Protein AF-A0A6I1J9G4-F1 (afdb_monomer_lite)

Structure (mmCIF, N/CA/C/O backbone):
data_AF-A0A6I1J9G4-F1
#
_entry.id   AF-A0A6I1J9G4-F1
#
loop_
_atom_site.group_PDB
_atom_site.id
_atom_site.type_symbol
_atom_site.label_atom_id
_atom_site.label_alt_id
_atom_site.label_comp_id
_atom_site.label_asym_id
_atom_site.label_entity_id
_atom_site.label_seq_id
_atom_site.pdbx_PDB_ins_code
_atom_site.Cartn_x
_atom_site.Cartn_y
_atom_site.Cartn_z
_atom_site.occupancy
_atom_site.B_iso_or_equiv
_atom_site.auth_seq_id
_atom_site.auth_comp_id
_atom_site.auth_asym_id
_atom_site.auth_atom_id
_atom_site.pdbx_PDB_model_num
ATOM 1 N N . LEU A 1 1 ? 10.217 -16.119 -4.443 1.00 55.53 1 LEU A N 1
ATOM 2 C CA . LEU A 1 1 ? 10.236 -15.322 -3.193 1.00 55.53 1 LEU A CA 1
ATOM 3 C C . LEU A 1 1 ? 8.828 -14.931 -2.740 1.00 55.53 1 LEU A C 1
ATOM 5 O O . LEU A 1 1 ? 8.481 -15.297 -1.632 1.00 55.53 1 LEU A O 1
ATOM 9 N N . ILE A 1 2 ? 7.981 -14.330 -3.586 1.00 57.09 2 ILE A N 1
ATOM 10 C CA . ILE A 1 2 ? 6.583 -13.968 -3.235 1.00 57.09 2 ILE A CA 1
ATOM 11 C C . ILE A 1 2 ? 5.727 -15.178 -2.806 1.00 57.09 2 ILE A C 1
ATOM 13 O O . ILE A 1 2 ? 5.022 -15.134 -1.807 1.00 57.09 2 ILE A O 1
ATOM 17 N N . LEU A 1 3 ? 5.830 -16.307 -3.513 1.00 48.12 3 LEU A N 1
ATOM 18 C CA . LEU A 1 3 ? 5.140 -17.543 -3.111 1.00 48.12 3 LEU A CA 1
ATOM 19 C C . LEU A 1 3 ? 5.661 -18.108 -1.779 1.00 48.12 3 LEU A C 1
ATOM 21 O O . LEU A 1 3 ? 4.896 -18.686 -1.019 1.00 48.12 3 LEU A O 1
ATOM 25 N N . ALA A 1 4 ? 6.948 -17.912 -1.479 1.00 50.62 4 ALA A N 1
ATOM 26 C CA . ALA A 1 4 ? 7.544 -18.358 -0.224 1.00 50.62 4 ALA A CA 1
ATOM 27 C C . ALA A 1 4 ? 7.131 -17.458 0.950 1.00 50.62 4 ALA A C 1
ATOM 29 O O . ALA A 1 4 ? 6.856 -17.989 2.021 1.00 50.62 4 ALA A O 1
ATOM 30 N N . SER A 1 5 ? 7.003 -16.136 0.745 1.00 59.03 5 SER A N 1
ATOM 31 C CA . SER A 1 5 ? 6.433 -15.248 1.767 1.00 59.03 5 SER A CA 1
ATOM 32 C C . SER A 1 5 ? 4.974 -15.595 2.042 1.00 59.03 5 SER A C 1
ATOM 34 O O . SER A 1 5 ? 4.599 -15.659 3.195 1.00 59.03 5 SER A O 1
ATOM 36 N N . ARG A 1 6 ? 4.175 -15.951 1.027 1.00 60.47 6 ARG A N 1
ATOM 37 C CA . ARG A 1 6 ? 2.785 -16.413 1.215 1.00 60.47 6 ARG A CA 1
ATOM 38 C C . ARG A 1 6 ? 2.656 -17.743 1.947 1.00 60.47 6 ARG A C 1
ATOM 40 O O . ARG A 1 6 ? 1.710 -17.924 2.706 1.00 60.47 6 ARG A O 1
ATOM 47 N N . ILE A 1 7 ? 3.577 -18.674 1.711 1.00 53.31 7 ILE A N 1
ATOM 48 C CA . ILE A 1 7 ? 3.622 -19.927 2.468 1.00 53.31 7 ILE A CA 1
ATOM 49 C C . ILE A 1 7 ? 3.994 -19.627 3.919 1.00 53.31 7 ILE A C 1
ATOM 51 O O . ILE A 1 7 ? 3.308 -20.125 4.801 1.00 53.31 7 ILE A O 1
ATOM 55 N N . ALA A 1 8 ? 5.002 -18.785 4.165 1.00 59.34 8 ALA A N 1
ATOM 56 C CA . ALA A 1 8 ? 5.400 -18.380 5.513 1.00 59.34 8 ALA A CA 1
ATOM 57 C C . ALA A 1 8 ? 4.275 -17.634 6.249 1.00 59.34 8 ALA A C 1
ATOM 59 O O . ALA A 1 8 ? 3.928 -18.022 7.349 1.00 59.34 8 ALA A O 1
ATOM 60 N N . ASP A 1 9 ? 3.624 -16.676 5.598 1.00 59.59 9 ASP A N 1
ATOM 61 C CA . ASP A 1 9 ? 2.518 -15.861 6.117 1.00 59.59 9 ASP A CA 1
ATOM 62 C C . ASP A 1 9 ? 1.246 -16.704 6.374 1.00 59.59 9 ASP A C 1
ATOM 64 O O . ASP A 1 9 ? 0.590 -16.633 7.414 1.00 59.59 9 ASP A O 1
ATOM 68 N N . GLY A 1 10 ? 0.942 -17.641 5.467 1.00 57.06 10 GLY A N 1
ATOM 69 C CA . GLY A 1 10 ? -0.129 -18.623 5.654 1.00 57.06 10 GLY A CA 1
ATOM 70 C C . GLY A 1 10 ? 0.152 -19.638 6.772 1.00 57.06 10 GLY A C 1
ATOM 71 O O . GLY A 1 10 ? -0.785 -20.054 7.464 1.00 57.06 10 GLY A O 1
ATOM 72 N N . LEU A 1 11 ? 1.421 -20.023 6.958 1.00 50.03 11 LEU A N 1
ATOM 73 C CA . LEU A 1 11 ? 1.889 -20.876 8.055 1.00 50.03 11 LEU A CA 1
ATOM 74 C C . LEU A 1 11 ? 1.893 -20.128 9.387 1.00 50.03 11 LEU A C 1
ATOM 76 O O . LEU A 1 11 ? 1.376 -20.672 10.357 1.00 50.03 11 LEU A O 1
ATOM 80 N N . ASP A 1 12 ? 2.379 -18.892 9.434 1.00 55.66 12 ASP A N 1
ATOM 81 C CA . ASP A 1 12 ? 2.402 -18.053 10.632 1.00 55.66 12 ASP A CA 1
ATOM 82 C C . ASP A 1 12 ? 0.979 -17.737 11.080 1.00 55.66 12 ASP A C 1
ATOM 84 O O . ASP A 1 12 ? 0.647 -17.926 12.248 1.00 55.66 12 ASP A O 1
ATOM 88 N N . GLY A 1 13 ? 0.075 -17.436 10.145 1.00 52.88 13 GLY A N 1
ATOM 89 C CA . GLY A 1 13 ? -1.351 -17.332 10.433 1.00 52.88 13 GLY A CA 1
ATOM 90 C C . GLY A 1 13 ? -1.965 -18.643 10.947 1.00 52.88 13 GLY A C 1
ATOM 91 O O . GLY A 1 13 ? -2.859 -18.615 11.790 1.00 52.88 13 GLY A O 1
ATOM 92 N N . ALA A 1 14 ? -1.516 -19.813 10.476 1.00 54.94 14 ALA A N 1
ATOM 93 C CA . ALA A 1 14 ? -2.001 -21.112 10.961 1.00 54.94 14 ALA A CA 1
ATOM 94 C C . ALA A 1 14 ? -1.450 -21.477 12.349 1.00 54.94 14 ALA A C 1
ATOM 96 O O . ALA A 1 14 ? -2.187 -22.015 13.175 1.00 54.94 14 ALA A O 1
ATOM 97 N N . VAL A 1 15 ? -0.191 -21.139 12.624 1.00 56.53 15 VAL A N 1
ATOM 98 C CA . VAL A 1 15 ? 0.472 -21.315 13.922 1.00 56.53 15 VAL A CA 1
ATOM 99 C C . VAL A 1 15 ? -0.080 -20.324 14.951 1.00 56.53 15 VAL A C 1
ATOM 101 O O . VAL A 1 15 ? -0.325 -20.707 16.094 1.00 56.53 15 VAL A O 1
ATOM 104 N N . ALA A 1 16 ? -0.373 -19.087 14.544 1.00 50.84 16 ALA A N 1
ATOM 105 C CA . ALA A 1 16 ? -1.041 -18.081 15.363 1.00 50.84 16 ALA A CA 1
ATOM 106 C C . ALA A 1 16 ? -2.502 -18.443 15.653 1.00 50.84 16 ALA A C 1
ATOM 108 O O . ALA A 1 16 ? -2.981 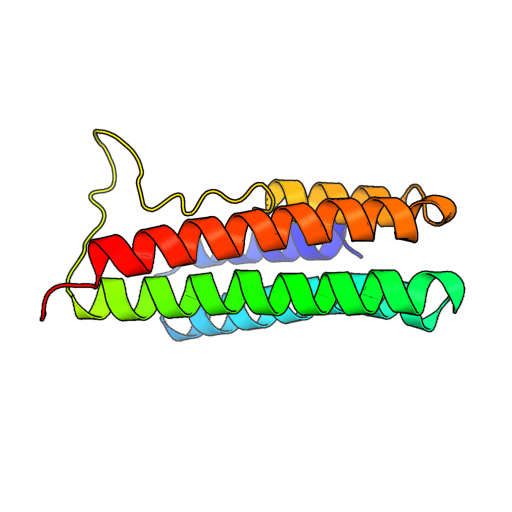-18.146 16.733 1.00 50.84 16 ALA A O 1
ATOM 109 N N . ARG A 1 17 ? -3.204 -19.148 14.752 1.00 54.25 17 ARG A N 1
ATOM 110 C CA . ARG A 1 17 ? -4.538 -19.720 15.042 1.00 54.25 17 ARG A CA 1
ATOM 111 C C . ARG A 1 17 ? -4.496 -20.890 16.030 1.00 54.25 17 ARG A C 1
ATOM 113 O O . ARG A 1 17 ? -5.519 -21.207 16.630 1.00 54.25 17 ARG A O 1
ATOM 120 N N . ALA A 1 18 ? -3.341 -21.536 16.187 1.00 57.22 18 ALA A N 1
ATOM 121 C CA . ALA A 1 18 ? -3.124 -22.611 17.154 1.00 57.22 18 ALA A CA 1
ATOM 122 C C . ALA A 1 18 ? -2.635 -22.104 18.529 1.00 57.22 18 ALA A C 1
ATOM 124 O O . ALA A 1 18 ? -2.538 -22.894 19.468 1.00 57.22 18 ALA A O 1
ATOM 125 N N . ARG A 1 19 ? -2.328 -20.807 18.663 1.00 55.41 19 ARG A N 1
ATOM 126 C CA . ARG A 1 19 ? -1.937 -20.140 19.914 1.00 55.41 19 ARG A CA 1
ATOM 127 C C . ARG A 1 19 ? -2.872 -18.962 20.196 1.00 55.41 19 ARG A C 1
ATOM 129 O O . ARG A 1 19 ? -3.636 -18.547 19.337 1.00 55.41 19 ARG A O 1
ATOM 136 N N . GLU A 1 20 ? -2.851 -18.432 21.413 1.00 64.62 20 GLU A N 1
ATOM 137 C CA . GLU A 1 20 ? -3.565 -17.184 21.698 1.00 64.62 20 GLU A CA 1
ATOM 138 C C . GLU A 1 20 ? -2.884 -16.031 20.933 1.00 64.62 20 GLU A C 1
ATOM 140 O O . GLU A 1 20 ? -1.656 -15.900 21.020 1.00 64.62 20 GLU A O 1
ATOM 145 N N . PRO A 1 21 ? -3.627 -15.214 20.161 1.00 69.88 21 PRO A N 1
ATOM 146 C CA . PRO A 1 21 ? -3.064 -14.038 19.509 1.00 69.88 21 PRO A CA 1
ATOM 147 C C . PRO A 1 21 ? -2.461 -13.100 20.558 1.00 69.88 21 PRO A C 1
ATOM 149 O O . PRO A 1 21 ? -3.064 -12.863 21.602 1.00 69.88 21 PRO A O 1
ATOM 152 N N . THR A 1 22 ? -1.276 -12.555 20.284 1.00 80.19 22 THR A N 1
ATOM 153 C CA . THR A 1 22 ? -0.608 -11.594 21.177 1.00 80.19 22 THR A CA 1
ATOM 154 C C . THR A 1 22 ? -0.480 -10.239 20.495 1.00 80.19 22 THR A C 1
ATOM 156 O O . THR A 1 22 ? -0.293 -10.178 19.278 1.00 80.19 22 THR A O 1
ATOM 159 N N . ASP A 1 23 ? -0.506 -9.159 21.278 1.00 80.12 23 ASP A N 1
ATOM 160 C CA . ASP A 1 23 ? -0.332 -7.793 20.762 1.00 80.12 23 ASP A CA 1
ATOM 161 C C . ASP A 1 23 ? 1.008 -7.621 20.029 1.00 80.12 23 ASP A C 1
ATOM 163 O O . ASP A 1 23 ? 1.080 -6.966 18.990 1.00 80.12 23 ASP A O 1
ATOM 167 N N . LEU A 1 24 ? 2.072 -8.267 20.527 1.00 81.75 24 LEU A N 1
ATOM 168 C CA . LEU A 1 24 ? 3.379 -8.280 19.866 1.00 81.75 24 LEU A CA 1
ATOM 169 C C . LEU A 1 24 ? 3.319 -8.976 18.499 1.00 81.75 24 LEU A C 1
ATOM 171 O O . LEU A 1 24 ? 3.930 -8.494 17.549 1.00 81.75 24 LEU A O 1
ATOM 175 N N . GLY A 1 25 ? 2.584 -10.087 18.395 1.00 78.56 25 GLY A N 1
ATOM 176 C CA . GLY A 1 25 ? 2.386 -10.792 17.130 1.00 78.56 25 GLY A CA 1
ATOM 177 C C . GLY A 1 25 ? 1.705 -9.903 16.091 1.00 78.56 25 GLY A C 1
ATOM 178 O O . GLY A 1 25 ? 2.223 -9.762 14.990 1.00 78.56 25 GLY A O 1
ATOM 179 N N . GLY A 1 26 ? 0.614 -9.228 16.469 1.00 78.06 26 GLY A N 1
ATOM 180 C CA . GLY A 1 26 ? -0.078 -8.288 15.580 1.00 78.06 26 GLY A CA 1
ATOM 181 C C . GLY A 1 26 ? 0.774 -7.075 15.188 1.00 78.06 26 GLY A C 1
ATOM 182 O O . GLY A 1 26 ? 0.720 -6.620 14.049 1.00 78.06 26 GLY A O 1
ATOM 183 N N . TYR A 1 27 ? 1.607 -6.564 16.100 1.00 80.75 27 TYR A N 1
ATOM 184 C CA . TYR A 1 27 ? 2.563 -5.501 15.778 1.00 80.75 27 TYR A CA 1
ATOM 185 C C . TYR A 1 27 ? 3.592 -5.947 14.729 1.00 80.75 27 TYR A C 1
ATOM 187 O O . TYR A 1 27 ? 3.826 -5.232 13.754 1.00 80.75 27 TYR A O 1
ATOM 195 N N . LEU A 1 28 ? 4.211 -7.116 14.925 1.00 80.75 28 LEU A N 1
ATOM 196 C CA . LEU A 1 28 ? 5.234 -7.634 14.013 1.00 80.75 28 LEU A CA 1
ATOM 197 C C . LEU A 1 28 ? 4.661 -7.985 12.637 1.00 80.75 28 LEU A C 1
ATOM 199 O O . LEU A 1 28 ? 5.335 -7.733 11.643 1.00 80.75 28 LEU A O 1
ATOM 203 N N . ASP A 1 29 ? 3.430 -8.493 12.587 1.00 77.31 29 ASP A N 1
ATOM 204 C CA . ASP A 1 29 ? 2.684 -8.771 11.355 1.00 77.31 29 ASP A CA 1
ATOM 205 C C . ASP A 1 29 ? 2.544 -7.506 10.494 1.00 77.31 29 ASP A C 1
ATOM 207 O O . ASP A 1 29 ? 3.008 -7.454 9.356 1.00 77.31 29 ASP A O 1
ATOM 211 N N . ILE A 1 30 ? 2.061 -6.412 11.095 1.00 80.19 30 ILE A N 1
ATOM 212 C CA . ILE A 1 30 ? 1.947 -5.115 10.416 1.00 80.19 30 ILE A C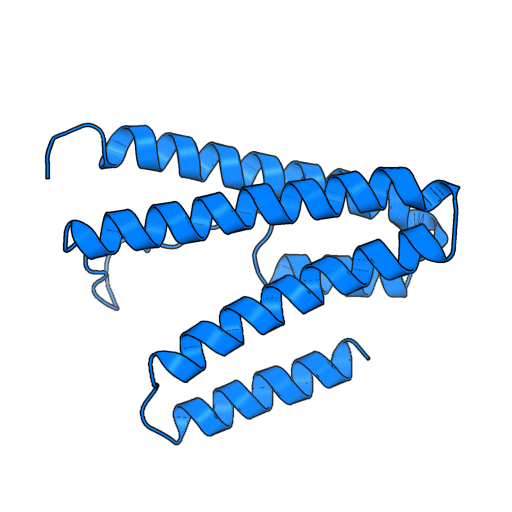A 1
ATOM 213 C C . ILE A 1 30 ? 3.319 -4.624 9.927 1.00 80.19 30 ILE A C 1
ATOM 215 O O . ILE A 1 30 ? 3.445 -4.162 8.794 1.00 80.19 30 ILE A O 1
ATOM 219 N N . VAL A 1 31 ? 4.368 -4.702 10.754 1.00 84.81 31 VAL A N 1
ATOM 220 C CA . VAL A 1 31 ? 5.713 -4.262 10.338 1.00 84.81 31 VAL A CA 1
ATOM 221 C C . VAL A 1 31 ? 6.230 -5.093 9.160 1.00 84.81 31 VAL A C 1
ATOM 223 O O . VAL A 1 31 ? 6.774 -4.525 8.208 1.00 84.81 31 VAL A O 1
ATOM 226 N N . ALA A 1 32 ? 6.056 -6.415 9.206 1.00 83.19 32 ALA A N 1
ATOM 227 C CA . ALA A 1 32 ? 6.489 -7.325 8.153 1.00 83.19 32 ALA A CA 1
ATOM 228 C C . ALA A 1 32 ? 5.739 -7.072 6.836 1.00 83.19 32 ALA A C 1
ATOM 230 O O . ALA A 1 32 ? 6.376 -6.989 5.783 1.00 83.19 32 ALA A O 1
ATOM 231 N N . ASP A 1 33 ? 4.426 -6.848 6.900 1.00 82.44 33 ASP A N 1
ATOM 232 C CA . ASP A 1 33 ? 3.590 -6.520 5.745 1.00 82.44 33 ASP A CA 1
ATOM 233 C C . ASP A 1 33 ? 4.060 -5.248 5.038 1.00 82.44 33 ASP A C 1
ATOM 235 O O . ASP A 1 33 ? 4.311 -5.250 3.830 1.00 82.44 33 ASP A O 1
ATOM 239 N N . PHE A 1 34 ? 4.254 -4.153 5.781 1.00 86.56 34 PHE A N 1
ATOM 240 C CA . PHE A 1 34 ? 4.707 -2.893 5.184 1.00 86.56 34 PHE A CA 1
ATOM 241 C C . PHE A 1 34 ? 6.134 -2.981 4.639 1.00 86.56 34 PHE A C 1
ATOM 243 O O . PHE A 1 34 ? 6.428 -2.387 3.597 1.00 86.56 34 PHE A O 1
ATOM 250 N N . ALA A 1 35 ? 7.013 -3.743 5.296 1.00 87.75 35 ALA A N 1
ATOM 251 C CA . ALA A 1 35 ? 8.349 -4.010 4.777 1.00 87.75 35 ALA A CA 1
ATOM 252 C C . ALA A 1 35 ? 8.285 -4.778 3.446 1.00 87.75 35 ALA A C 1
ATOM 254 O O . ALA A 1 35 ? 8.969 -4.409 2.489 1.00 87.75 35 ALA A O 1
ATOM 255 N N . PHE A 1 36 ? 7.426 -5.796 3.349 1.00 86.12 36 PHE A N 1
ATOM 256 C CA . PHE A 1 36 ? 7.216 -6.561 2.122 1.00 86.12 36 PHE A CA 1
ATOM 257 C C . PHE A 1 36 ? 6.608 -5.703 1.001 1.00 86.12 36 PHE A C 1
ATOM 259 O O . PHE A 1 36 ? 7.103 -5.728 -0.129 1.00 86.12 36 PHE A O 1
ATOM 266 N N . TYR A 1 37 ? 5.593 -4.890 1.310 1.00 87.88 37 TYR A N 1
ATOM 267 C CA . TYR A 1 37 ? 4.952 -3.996 0.340 1.00 87.88 37 TYR A CA 1
ATOM 268 C C . TYR A 1 37 ? 5.906 -2.940 -0.218 1.00 87.88 37 TYR A C 1
ATOM 270 O O . TYR A 1 37 ? 5.809 -2.596 -1.395 1.00 87.88 37 TYR A O 1
ATOM 278 N N . ALA A 1 38 ? 6.856 -2.459 0.585 1.00 91.19 38 ALA A N 1
ATOM 279 C CA . ALA A 1 38 ? 7.894 -1.547 0.118 1.00 91.19 38 ALA A CA 1
ATOM 280 C C . ALA A 1 38 ? 8.999 -2.264 -0.678 1.00 91.19 38 ALA A C 1
ATOM 282 O O . ALA A 1 38 ? 9.494 -1.719 -1.665 1.00 91.19 38 ALA A O 1
ATOM 283 N N . ALA A 1 39 ? 9.383 -3.481 -0.284 1.00 92.75 39 ALA A N 1
ATOM 284 C CA . ALA A 1 39 ? 10.506 -4.195 -0.889 1.00 92.75 39 ALA A CA 1
ATOM 285 C C . ALA A 1 39 ? 10.308 -4.476 -2.387 1.00 92.75 39 ALA A C 1
ATOM 287 O O . ALA A 1 39 ? 11.261 -4.350 -3.158 1.00 92.75 39 ALA A O 1
ATOM 288 N N . ILE A 1 40 ? 9.087 -4.828 -2.811 1.00 91.19 40 ILE A N 1
ATOM 289 C CA . ILE A 1 40 ? 8.815 -5.175 -4.213 1.00 91.19 40 ILE A CA 1
ATOM 290 C C . ILE A 1 40 ? 9.025 -3.969 -5.148 1.00 91.19 40 ILE A C 1
ATOM 292 O O . ILE A 1 40 ? 9.892 -4.066 -6.018 1.00 91.19 40 ILE A O 1
ATOM 296 N N . PRO A 1 41 ? 8.350 -2.812 -4.984 1.00 94.50 41 PRO A N 1
ATOM 297 C CA . PRO A 1 41 ? 8.594 -1.652 -5.843 1.00 94.50 41 PRO A CA 1
ATOM 298 C C . PRO A 1 41 ? 10.037 -1.141 -5.764 1.00 94.50 41 PRO A C 1
ATOM 300 O O . PRO A 1 41 ? 10.597 -0.763 -6.791 1.00 94.50 41 PRO A O 1
ATOM 303 N N . VAL A 1 42 ? 10.663 -1.169 -4.577 1.00 97.31 42 VAL A N 1
ATOM 304 C CA . VAL A 1 42 ? 12.078 -0.785 -4.419 1.00 97.31 42 VAL A CA 1
ATOM 305 C C . VAL A 1 42 ? 12.974 -1.640 -5.310 1.00 97.31 42 VAL A C 1
ATOM 307 O O . VAL A 1 42 ? 13.822 -1.090 -6.008 1.00 97.31 42 VAL A O 1
ATOM 310 N N . ALA A 1 43 ? 12.780 -2.962 -5.334 1.00 95.00 43 ALA A N 1
ATOM 311 C CA . ALA A 1 43 ? 13.584 -3.846 -6.171 1.00 95.00 43 ALA A CA 1
ATOM 312 C C . ALA A 1 43 ? 13.478 -3.470 -7.659 1.00 95.00 43 ALA A C 1
ATOM 314 O O . ALA A 1 43 ? 14.502 -3.325 -8.322 1.00 95.00 43 ALA A O 1
ATOM 315 N N . PHE A 1 44 ? 12.267 -3.233 -8.169 1.00 95.94 44 PHE A N 1
ATOM 316 C CA . PHE A 1 44 ? 12.064 -2.823 -9.565 1.00 95.94 44 PHE A CA 1
ATOM 317 C C . PHE A 1 44 ? 12.674 -1.452 -9.880 1.00 95.94 44 PHE A C 1
ATOM 319 O O . PHE A 1 44 ? 13.320 -1.304 -10.914 1.00 95.94 44 PHE A O 1
ATOM 326 N N . GLY A 1 45 ? 12.517 -0.469 -8.989 1.00 96.56 45 GLY A N 1
ATOM 327 C CA . GLY A 1 45 ? 13.073 0.873 -9.186 1.00 96.56 45 GLY A CA 1
ATOM 328 C C . GLY A 1 45 ? 14.600 0.947 -9.067 1.00 96.56 45 GLY A C 1
ATOM 329 O O . GLY A 1 45 ? 15.216 1.831 -9.654 1.00 96.56 45 GLY A O 1
ATOM 330 N N . VAL A 1 46 ? 15.225 0.032 -8.318 1.00 96.81 46 VAL A N 1
ATOM 331 C CA . VAL A 1 46 ? 16.693 -0.082 -8.234 1.00 96.81 46 VAL A CA 1
ATOM 332 C C . VAL A 1 46 ? 17.267 -0.789 -9.461 1.00 96.81 46 VAL A C 1
ATOM 334 O O . VAL A 1 46 ? 18.343 -0.417 -9.928 1.00 96.81 46 VAL A O 1
ATOM 337 N N . LEU A 1 47 ? 16.571 -1.809 -9.971 1.00 94.75 47 LEU A N 1
ATOM 338 C CA . LEU A 1 47 ? 17.026 -2.597 -11.117 1.00 94.75 47 LEU A CA 1
ATOM 339 C C . LEU A 1 47 ? 16.889 -1.850 -12.449 1.00 94.75 47 LEU A C 1
ATOM 341 O O . LEU A 1 47 ? 17.668 -2.118 -13.361 1.00 94.75 47 LEU A O 1
ATOM 345 N N . ASP A 1 48 ? 15.943 -0.914 -12.556 1.00 94.38 48 ASP A N 1
ATOM 346 C CA . ASP A 1 48 ? 15.705 -0.142 -13.773 1.00 94.38 48 ASP A CA 1
ATOM 347 C C . ASP A 1 48 ? 15.319 1.314 -13.465 1.00 94.38 48 ASP A C 1
ATOM 349 O O . ASP A 1 48 ? 14.412 1.598 -12.678 1.00 94.38 48 ASP A O 1
ATOM 353 N N . ARG A 1 49 ? 15.997 2.252 -14.135 1.00 95.69 49 ARG A N 1
ATOM 354 C CA . ARG A 1 49 ? 15.757 3.692 -13.998 1.00 95.69 49 ARG A CA 1
ATOM 355 C C . ARG A 1 49 ? 14.374 4.111 -14.480 1.00 95.69 49 ARG A C 1
ATOM 357 O O . ARG A 1 49 ? 13.793 5.002 -13.861 1.00 95.69 49 ARG A O 1
ATOM 364 N N . ASP A 1 50 ? 13.836 3.470 -1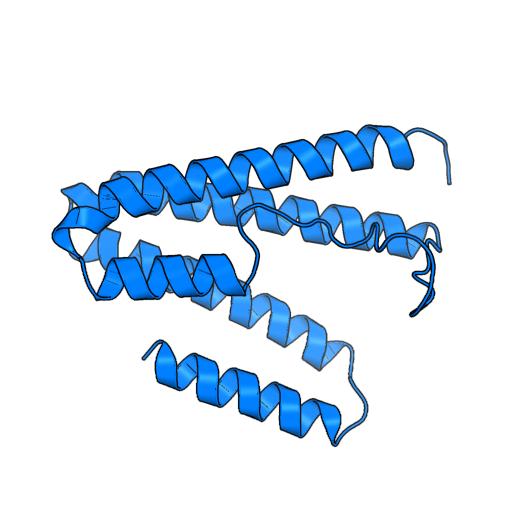5.513 1.00 96.44 50 ASP A N 1
ATOM 365 C CA . ASP A 1 50 ? 12.509 3.810 -16.041 1.00 96.44 50 ASP A CA 1
ATOM 366 C C . ASP A 1 50 ? 11.399 3.408 -15.052 1.00 96.44 50 ASP A C 1
ATOM 368 O O . ASP A 1 50 ? 10.342 4.042 -14.976 1.00 96.44 50 ASP A O 1
ATOM 372 N N . ASN A 1 51 ? 11.686 2.429 -14.190 1.00 97.75 51 ASN A N 1
ATOM 373 C CA . ASN A 1 51 ? 10.798 1.981 -13.121 1.00 97.75 51 ASN A CA 1
ATOM 374 C C . ASN A 1 51 ? 10.922 2.810 -11.832 1.00 97.75 51 ASN A C 1
ATOM 376 O O . ASN A 1 51 ? 10.054 2.708 -10.962 1.00 97.75 51 ASN A O 1
ATOM 380 N N . ALA A 1 52 ? 11.945 3.659 -11.692 1.00 97.38 52 ALA A N 1
ATOM 381 C CA . ALA A 1 52 ? 12.222 4.374 -10.446 1.00 97.38 52 ALA A CA 1
ATOM 382 C C . ALA A 1 52 ? 11.076 5.308 -10.020 1.00 97.38 52 ALA A C 1
ATOM 384 O O . ALA A 1 52 ? 10.637 5.267 -8.871 1.00 97.38 52 ALA A O 1
ATOM 385 N N . LEU A 1 53 ? 10.550 6.130 -10.935 1.00 98.38 53 LEU A N 1
ATOM 386 C CA . LEU A 1 53 ? 9.448 7.044 -10.615 1.00 98.38 53 LEU A CA 1
ATOM 387 C C . LEU A 1 53 ? 8.138 6.297 -10.286 1.00 98.38 53 LEU A C 1
ATOM 389 O O . LEU A 1 53 ? 7.578 6.567 -9.219 1.00 98.38 53 LEU A O 1
ATOM 393 N N . PRO A 1 54 ? 7.654 5.347 -11.115 1.00 98.12 54 PRO A N 1
ATOM 394 C CA . PRO A 1 54 ? 6.478 4.547 -10.768 1.00 98.12 54 PRO A CA 1
ATOM 395 C C . PRO A 1 54 ? 6.628 3.812 -9.428 1.00 98.12 54 PRO A C 1
ATOM 397 O O . PRO A 1 54 ? 5.688 3.791 -8.633 1.00 98.12 54 PRO A O 1
ATOM 400 N N . ALA A 1 55 ? 7.816 3.269 -9.135 1.00 97.94 55 ALA A N 1
ATOM 401 C CA . ALA A 1 55 ? 8.104 2.610 -7.864 1.00 97.94 55 ALA A CA 1
ATOM 402 C C . ALA A 1 55 ? 7.986 3.567 -6.669 1.00 97.94 55 ALA A C 1
ATOM 404 O O . ALA A 1 55 ? 7.317 3.243 -5.688 1.00 97.94 55 ALA A O 1
ATOM 405 N N . LEU A 1 56 ? 8.594 4.756 -6.753 1.00 98.31 56 LEU A N 1
ATOM 406 C CA . LEU A 1 56 ? 8.529 5.767 -5.692 1.00 98.31 56 LEU A CA 1
ATOM 407 C C . LEU A 1 56 ? 7.092 6.208 -5.411 1.00 98.31 56 LEU A C 1
ATOM 409 O O . LEU A 1 56 ? 6.693 6.323 -4.250 1.00 98.31 56 LEU A O 1
ATOM 413 N N . VAL A 1 57 ? 6.298 6.423 -6.461 1.00 98.44 57 VAL A N 1
ATOM 414 C CA . VAL A 1 57 ? 4.894 6.817 -6.305 1.00 98.44 57 VAL A CA 1
ATOM 415 C C . VAL A 1 57 ? 4.065 5.695 -5.690 1.00 98.44 57 VAL A C 1
ATOM 417 O O . VAL A 1 57 ? 3.243 5.952 -4.805 1.00 98.44 57 VAL A O 1
ATOM 420 N N . LEU A 1 58 ? 4.296 4.450 -6.102 1.00 97.25 58 LEU A N 1
ATOM 421 C CA . LEU A 1 58 ? 3.628 3.292 -5.523 1.00 97.25 58 LEU A CA 1
ATOM 422 C C . LEU A 1 58 ? 3.948 3.138 -4.026 1.00 97.25 58 LEU A C 1
ATOM 424 O O . LEU A 1 58 ? 3.027 2.980 -3.225 1.00 97.25 58 LEU A O 1
ATOM 428 N N . ILE A 1 59 ? 5.217 3.282 -3.627 1.00 96.88 59 ILE A N 1
ATOM 429 C CA . ILE A 1 59 ? 5.633 3.268 -2.211 1.00 96.88 59 ILE A CA 1
ATOM 430 C C . ILE A 1 59 ? 4.941 4.389 -1.431 1.00 96.88 59 ILE A C 1
ATOM 432 O O . ILE A 1 59 ? 4.357 4.140 -0.376 1.00 96.88 59 ILE A O 1
ATOM 436 N N . GLY A 1 60 ? 4.954 5.620 -1.954 1.00 97.44 60 GLY A N 1
ATOM 437 C CA . GLY A 1 60 ? 4.265 6.752 -1.328 1.00 97.44 60 GLY A CA 1
ATOM 438 C C . GLY A 1 60 ? 2.762 6.509 -1.160 1.00 97.44 60 GLY A C 1
ATOM 439 O O . GLY A 1 60 ? 2.177 6.856 -0.133 1.00 97.44 60 GLY A O 1
ATOM 440 N N . SER A 1 61 ? 2.142 5.839 -2.131 1.00 95.50 61 SER A N 1
ATOM 441 C CA . SER A 1 61 ? 0.720 5.493 -2.091 1.00 95.50 61 SER A CA 1
ATOM 442 C C . SER A 1 61 ? 0.419 4.397 -1.065 1.00 95.50 61 SER A C 1
ATOM 444 O O . SER A 1 61 ? -0.589 4.488 -0.361 1.00 95.50 61 SER A O 1
ATOM 446 N N . PHE A 1 62 ? 1.305 3.404 -0.910 1.00 93.25 62 PHE A N 1
ATOM 447 C CA . PHE A 1 62 ? 1.215 2.424 0.176 1.00 93.25 62 PHE A CA 1
ATOM 448 C C . PHE A 1 62 ? 1.360 3.068 1.548 1.00 93.25 62 PHE A C 1
ATOM 450 O O . PHE A 1 62 ? 0.582 2.749 2.443 1.00 93.25 62 PHE A O 1
ATOM 457 N N . LEU A 1 63 ? 2.296 4.005 1.715 1.00 93.62 63 LEU A N 1
ATOM 458 C CA . LEU A 1 63 ? 2.449 4.747 2.965 1.00 93.62 63 LEU A CA 1
ATOM 459 C C . LEU A 1 63 ? 1.175 5.526 3.306 1.00 93.62 63 LEU A C 1
ATOM 461 O O . LEU A 1 63 ? 0.698 5.452 4.437 1.00 93.62 63 LEU A O 1
ATOM 465 N N . LEU A 1 64 ? 0.578 6.231 2.345 1.00 93.88 64 LEU A N 1
ATOM 466 C CA . LEU A 1 64 ? -0.642 7.002 2.592 1.00 93.88 64 LEU A CA 1
ATOM 467 C C . LEU A 1 64 ? -1.856 6.102 2.890 1.00 93.88 64 LEU A C 1
ATOM 469 O O . LEU A 1 64 ? -2.619 6.350 3.830 1.00 93.88 64 LEU A O 1
ATOM 473 N N . SER A 1 65 ? -2.027 5.026 2.121 1.00 90.25 65 SER A N 1
ATOM 474 C CA . SER A 1 65 ? -3.085 4.045 2.375 1.00 90.25 65 SER A CA 1
ATOM 475 C C . SER A 1 65 ? -2.886 3.350 3.725 1.00 90.25 65 SER A C 1
ATOM 477 O O . SER A 1 65 ? -3.816 3.266 4.520 1.00 90.25 65 SER A O 1
ATOM 479 N N . GLY A 1 66 ? -1.671 2.929 4.057 1.00 89.56 66 GLY A N 1
ATOM 480 C CA . GLY A 1 66 ? -1.376 2.279 5.327 1.00 89.56 66 GLY A CA 1
ATOM 481 C C . GLY A 1 66 ? -1.560 3.175 6.539 1.00 89.56 66 GLY A C 1
ATOM 482 O O . GLY A 1 66 ? -2.269 2.825 7.478 1.00 89.56 66 GLY A O 1
ATOM 483 N N . THR A 1 67 ? -0.977 4.369 6.510 1.00 92.44 67 THR A N 1
ATOM 484 C CA . THR A 1 67 ? -1.086 5.317 7.626 1.00 92.44 67 THR A CA 1
ATOM 485 C C . THR A 1 67 ? -2.531 5.726 7.884 1.00 92.44 67 THR A C 1
ATOM 487 O O . THR A 1 67 ? -2.951 5.757 9.039 1.00 92.44 67 THR A O 1
ATOM 490 N N . SER A 1 68 ? -3.326 5.958 6.833 1.00 91.06 68 SER A N 1
ATOM 491 C CA . SER A 1 68 ? -4.754 6.241 7.008 1.00 91.06 68 SER A CA 1
ATOM 492 C C . SER A 1 68 ? -5.504 5.061 7.638 1.00 91.06 68 SER A C 1
ATOM 494 O O . SER A 1 68 ? -6.396 5.292 8.452 1.00 91.06 68 SER A O 1
ATOM 496 N N . PHE A 1 69 ? -5.144 3.808 7.320 1.00 88.56 69 PHE A N 1
ATOM 497 C CA . PHE A 1 69 ? -5.722 2.613 7.951 1.00 88.56 69 PHE A CA 1
ATOM 498 C C . PHE A 1 69 ? -5.404 2.559 9.446 1.00 88.56 69 PHE A C 1
ATOM 500 O O . PHE A 1 69 ? -6.321 2.509 10.267 1.00 88.56 69 PHE A O 1
ATOM 507 N N . LEU A 1 70 ? -4.118 2.633 9.800 1.00 90.12 70 LEU A N 1
ATOM 508 C CA . LEU A 1 70 ? -3.660 2.545 11.188 1.00 90.12 70 LEU A CA 1
ATOM 509 C C . LEU A 1 70 ? -4.217 3.697 12.036 1.00 90.12 70 LEU A C 1
ATOM 511 O O . LEU A 1 70 ? -4.676 3.472 13.158 1.00 90.12 70 LEU A O 1
ATOM 515 N N . ALA A 1 71 ? -4.229 4.923 11.505 1.00 92.31 71 ALA A N 1
ATOM 516 C CA . ALA A 1 71 ? -4.793 6.082 12.193 1.00 92.31 71 ALA A CA 1
ATOM 517 C C . ALA A 1 71 ? -6.299 5.916 12.441 1.00 92.31 71 ALA A C 1
ATOM 519 O O . ALA A 1 71 ? -6.770 6.147 13.557 1.00 92.31 71 ALA A O 1
ATOM 520 N N . PHE A 1 72 ? -7.047 5.466 11.427 1.00 88.75 72 PHE A N 1
ATOM 521 C CA . PHE A 1 72 ? -8.478 5.197 11.558 1.00 88.75 72 PHE A CA 1
ATOM 522 C C . PHE A 1 72 ? -8.749 4.134 12.627 1.00 88.75 72 PHE A C 1
ATOM 524 O O . PHE A 1 72 ? -9.554 4.368 13.527 1.00 88.75 72 PHE A O 1
ATOM 531 N N . ALA A 1 73 ? -8.047 2.999 12.564 1.00 86.31 73 ALA A N 1
ATOM 532 C CA . ALA A 1 73 ? -8.190 1.900 13.516 1.00 86.31 73 ALA A CA 1
ATOM 533 C C . ALA A 1 73 ? -7.875 2.342 14.953 1.00 86.31 73 ALA A C 1
ATOM 535 O O . ALA A 1 73 ? -8.636 2.049 15.873 1.00 86.31 73 ALA A O 1
ATOM 536 N N . THR A 1 74 ? -6.805 3.120 15.139 1.00 89.94 74 THR A N 1
ATOM 537 C CA . THR A 1 74 ? -6.387 3.625 16.456 1.00 89.94 74 THR A CA 1
ATOM 538 C C . THR A 1 74 ? -7.442 4.549 17.071 1.00 89.94 74 THR A C 1
ATOM 540 O O . THR A 1 74 ? -7.794 4.407 18.243 1.00 89.94 74 THR A O 1
ATOM 543 N N . ILE A 1 75 ? -7.986 5.489 16.288 1.00 90.62 75 ILE A N 1
ATOM 544 C CA . ILE A 1 75 ? -9.030 6.411 16.765 1.00 90.62 75 ILE A CA 1
ATOM 545 C C . ILE A 1 75 ? -10.340 5.658 17.023 1.00 90.62 75 ILE A C 1
ATOM 547 O O . ILE A 1 75 ? -10.991 5.906 18.039 1.00 90.62 75 ILE A O 1
ATOM 551 N N . ALA A 1 76 ? -10.717 4.727 16.143 1.00 86.62 76 ALA A N 1
ATOM 552 C CA . ALA A 1 76 ? -11.921 3.919 16.307 1.00 86.62 76 ALA A CA 1
ATOM 553 C C . ALA A 1 76 ? -11.868 3.063 17.581 1.00 86.62 76 ALA A C 1
ATOM 555 O O . ALA A 1 76 ? -12.814 3.085 18.370 1.00 86.62 76 ALA A O 1
ATOM 556 N N . ALA A 1 77 ? -10.738 2.392 17.827 1.00 86.31 77 ALA A N 1
ATOM 557 C CA . ALA A 1 77 ? -10.506 1.617 19.042 1.00 86.31 77 ALA A CA 1
ATOM 558 C C . ALA A 1 77 ? -10.590 2.498 20.298 1.00 86.31 77 ALA A C 1
ATOM 560 O O . ALA A 1 77 ? -11.272 2.140 21.257 1.00 86.31 77 ALA A O 1
ATOM 561 N N . LYS A 1 78 ? -9.984 3.697 20.271 1.00 88.88 78 LYS A N 1
ATOM 562 C CA . LYS A 1 78 ? -10.064 4.667 21.378 1.00 88.88 78 LYS A CA 1
ATOM 563 C C . LYS A 1 78 ? -11.503 5.105 21.683 1.00 88.88 78 LYS A C 1
ATOM 565 O O . LYS A 1 78 ? -11.824 5.353 22.839 1.00 88.88 78 LYS A O 1
ATOM 570 N N . ARG A 1 79 ? -12.363 5.197 20.665 1.00 88.00 79 ARG A N 1
ATOM 571 C CA . ARG A 1 79 ? -13.792 5.533 20.804 1.00 88.00 79 ARG A CA 1
ATOM 572 C C . ARG A 1 79 ? -14.672 4.330 21.170 1.00 88.00 79 ARG A C 1
ATOM 574 O O . ARG A 1 79 ? -15.889 4.465 21.202 1.00 88.00 79 ARG A O 1
ATOM 581 N N . GLY A 1 80 ? -14.091 3.151 21.406 1.00 84.38 80 GLY A N 1
ATOM 582 C CA . GLY A 1 80 ? -14.848 1.940 21.727 1.00 84.38 80 GLY A CA 1
ATOM 583 C C . GLY A 1 80 ? -15.732 1.443 20.580 1.00 84.38 80 GLY A C 1
ATOM 584 O O . GLY A 1 80 ? -16.680 0.695 20.818 1.00 84.38 80 GLY A O 1
ATOM 585 N N . LEU A 1 81 ? -15.444 1.848 19.338 1.00 79.56 81 LEU A N 1
ATOM 586 C CA . LEU A 1 81 ? -16.166 1.370 18.164 1.00 79.56 81 LEU A CA 1
ATOM 587 C C . LEU A 1 81 ? -15.782 -0.097 17.922 1.00 79.56 81 LEU A C 1
ATOM 589 O O . LEU A 1 81 ? -14.726 -0.397 17.372 1.00 79.56 81 LEU A O 1
ATOM 593 N N . GLN A 1 82 ? -16.629 -1.011 18.397 1.00 60.25 82 GLN A N 1
ATOM 594 C CA . GLN A 1 82 ? -16.446 -2.461 18.304 1.00 60.25 82 GLN A CA 1
ATOM 595 C C . GLN A 1 82 ? -17.167 -3.029 17.076 1.00 60.25 82 GLN A C 1
ATOM 597 O O . GLN A 1 82 ? -18.292 -2.639 16.758 1.00 60.25 82 GLN A O 1
ATOM 602 N N . THR A 1 83 ? -16.546 -4.005 16.414 1.00 48.84 83 THR A N 1
ATOM 603 C CA . THR A 1 83 ? -17.151 -4.745 15.301 1.00 48.84 83 THR A CA 1
ATOM 604 C C . THR A 1 83 ? -17.786 -6.026 15.839 1.00 48.84 83 THR A C 1
ATOM 606 O O . THR A 1 83 ? -17.076 -6.922 16.295 1.00 48.84 83 THR A O 1
ATOM 609 N N . THR A 1 84 ? -19.109 -6.170 15.792 1.00 38.22 84 THR A N 1
ATOM 610 C CA . THR A 1 84 ? -19.733 -7.467 16.079 1.00 38.22 84 THR A CA 1
ATOM 611 C C . THR A 1 84 ? -19.559 -8.397 14.879 1.00 38.22 84 THR A C 1
ATOM 613 O O . THR A 1 84 ? -19.951 -8.091 13.755 1.00 38.22 84 THR A O 1
ATOM 616 N N . ALA A 1 85 ? -18.951 -9.555 15.132 1.00 39.00 85 ALA A N 1
ATOM 617 C CA . ALA A 1 85 ? -18.428 -10.513 14.156 1.00 39.00 85 ALA A CA 1
ATOM 618 C C . ALA A 1 85 ? -19.445 -11.152 13.179 1.00 39.00 85 ALA A C 1
ATOM 620 O O . A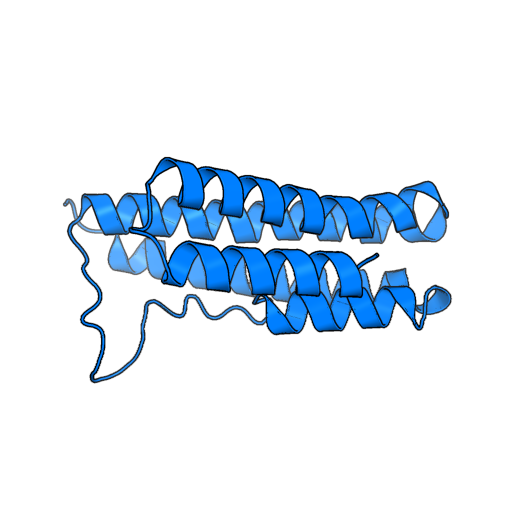LA A 1 85 ? -19.080 -12.041 12.411 1.00 39.00 85 ALA A O 1
ATOM 621 N N . ARG A 1 86 ? -20.725 -10.759 13.169 1.00 37.00 86 ARG A N 1
ATOM 622 C CA . ARG A 1 86 ? -21.712 -11.285 12.214 1.00 37.00 86 ARG A CA 1
ATOM 623 C C . ARG A 1 86 ? -22.992 -10.457 12.252 1.00 37.00 86 ARG A C 1
ATOM 625 O O . ARG A 1 86 ? -23.761 -10.559 13.198 1.00 37.00 86 ARG A O 1
ATOM 632 N N . GLY A 1 87 ? -23.263 -9.692 11.197 1.00 26.05 87 GLY A N 1
ATOM 633 C CA . GLY A 1 87 ? -24.606 -9.161 10.957 1.00 26.05 87 GLY A CA 1
ATOM 634 C C . GLY A 1 87 ? -24.659 -7.687 10.587 1.00 26.05 87 GLY A C 1
ATOM 635 O O . GLY A 1 87 ? -24.442 -6.811 11.411 1.00 26.05 87 GLY A O 1
ATOM 636 N N . ARG A 1 88 ? -25.078 -7.464 9.337 1.00 29.89 88 ARG A N 1
ATOM 637 C CA . ARG A 1 88 ? -25.525 -6.196 8.745 1.00 29.89 88 ARG A CA 1
ATOM 638 C C . ARG A 1 88 ? -24.415 -5.163 8.498 1.00 29.89 88 ARG A C 1
ATOM 640 O O . ARG A 1 88 ? -24.353 -4.109 9.112 1.00 29.89 88 ARG A O 1
ATOM 647 N N . LYS A 1 89 ? -23.644 -5.471 7.446 1.00 31.84 89 LYS A N 1
ATOM 648 C CA . LYS A 1 89 ? -22.697 -4.599 6.730 1.00 31.84 89 LYS A CA 1
ATOM 649 C C . LYS A 1 89 ? -21.468 -4.197 7.549 1.00 31.84 89 LYS A C 1
ATOM 651 O O . LYS A 1 89 ? -21.374 -3.070 8.003 1.00 31.84 89 LYS A O 1
ATOM 656 N N . SER A 1 90 ? -20.548 -5.152 7.693 1.00 32.53 90 SER A N 1
ATOM 657 C CA . SER A 1 90 ? -19.088 -5.081 7.457 1.00 32.53 90 SER A CA 1
ATOM 658 C C . SER A 1 90 ? -18.434 -3.709 7.151 1.00 32.53 90 SER A C 1
ATOM 660 O O . SER A 1 90 ? -17.577 -3.619 6.280 1.00 32.53 90 SER A O 1
ATOM 662 N N . PHE A 1 91 ? -18.774 -2.629 7.852 1.00 36.53 91 PHE A N 1
ATOM 663 C CA . PHE A 1 91 ? -18.177 -1.294 7.683 1.00 36.53 91 PHE A CA 1
ATOM 664 C C . PHE A 1 91 ? -16.897 -1.112 8.512 1.00 36.53 91 PHE A C 1
ATOM 666 O O . PHE A 1 91 ? -16.579 -0.028 8.980 1.00 36.53 91 PHE A O 1
ATOM 673 N N . PHE A 1 92 ? -16.140 -2.198 8.647 1.00 39.47 92 PHE A N 1
ATOM 674 C CA . PHE A 1 92 ? -14.689 -2.147 8.815 1.00 39.47 92 PHE A CA 1
ATOM 675 C C . PHE A 1 92 ? -13.977 -2.996 7.749 1.00 39.47 92 PHE A C 1
ATOM 677 O O . PHE A 1 92 ? -12.780 -3.237 7.847 1.00 39.47 92 PHE A O 1
ATOM 684 N N . HIS A 1 93 ? -14.669 -3.364 6.659 1.00 39.31 93 HIS A N 1
ATOM 685 C CA . HIS A 1 93 ? -14.023 -3.275 5.355 1.00 39.31 93 HIS A CA 1
ATOM 686 C C . HIS A 1 93 ? -13.833 -1.784 5.087 1.00 39.31 93 HIS A C 1
ATOM 688 O O . HIS A 1 93 ? -14.661 -1.139 4.446 1.00 39.31 93 HIS A O 1
ATOM 694 N N . ALA A 1 94 ? -12.713 -1.229 5.545 1.00 38.47 94 ALA A N 1
ATOM 695 C CA . ALA A 1 94 ? -12.069 -0.174 4.780 1.00 38.47 94 ALA A CA 1
ATOM 696 C C . ALA A 1 94 ? -11.536 -0.818 3.488 1.00 38.47 94 ALA A C 1
ATOM 698 O O . ALA A 1 94 ? -10.324 -0.917 3.301 1.00 38.47 94 ALA A O 1
ATOM 699 N N . GLY A 1 95 ? -12.467 -1.343 2.684 1.00 40.44 95 GLY A N 1
ATOM 700 C CA . GLY A 1 95 ? -12.210 -2.107 1.487 1.00 40.44 95 GLY A CA 1
ATOM 701 C C . GLY A 1 95 ? -11.731 -1.142 0.438 1.00 40.44 95 GLY A C 1
ATOM 702 O O . GLY A 1 95 ? -12.506 -0.385 -0.150 1.00 40.44 95 GLY A O 1
ATOM 703 N N . GLY A 1 96 ? -10.416 -1.090 0.315 1.00 48.69 96 GLY A N 1
ATOM 704 C CA . GLY A 1 96 ? -9.774 -0.397 -0.770 1.00 48.69 96 GLY A CA 1
ATOM 705 C C . GLY A 1 96 ? -9.850 -1.227 -2.033 1.00 48.69 96 GLY A C 1
ATOM 706 O O . GLY A 1 96 ? -9.932 -2.444 -1.985 1.00 48.69 96 GLY A O 1
ATOM 707 N N . LEU A 1 97 ? -9.689 -0.577 -3.178 1.00 51.84 97 LEU A N 1
ATOM 708 C CA . LEU A 1 97 ? -9.320 -1.284 -4.411 1.00 51.84 97 LEU A CA 1
ATOM 709 C C . LEU A 1 97 ? -7.934 -1.963 -4.295 1.00 51.84 97 LEU A C 1
ATOM 711 O O . LEU A 1 97 ? -7.543 -2.722 -5.174 1.00 51.84 97 LEU A O 1
ATOM 715 N N . ALA A 1 98 ? -7.194 -1.667 -3.221 1.00 58.00 98 ALA A N 1
ATOM 716 C CA . ALA A 1 98 ? -5.909 -2.243 -2.860 1.00 58.00 98 ALA A CA 1
ATOM 717 C C . ALA A 1 98 ? -5.987 -2.887 -1.459 1.00 58.00 98 ALA A C 1
ATOM 719 O O . ALA A 1 98 ? -5.530 -2.296 -0.477 1.00 58.00 98 ALA A O 1
ATOM 720 N N . GLU A 1 99 ? -6.599 -4.072 -1.352 1.00 70.75 99 GLU A N 1
ATOM 721 C CA . GLU A 1 99 ? -6.440 -4.951 -0.182 1.00 70.75 99 GLU A CA 1
ATOM 722 C C . GLU A 1 99 ? -5.273 -5.937 -0.394 1.00 70.75 99 GLU A C 1
ATOM 724 O O . GLU A 1 99 ? -4.512 -5.841 -1.364 1.00 70.75 99 GLU A O 1
ATOM 729 N N . GLY A 1 100 ? -5.090 -6.887 0.531 1.00 71.00 100 GLY A N 1
ATOM 730 C CA . GLY A 1 100 ? -3.985 -7.850 0.492 1.00 71.00 100 GLY A CA 1
ATOM 731 C C . GLY A 1 100 ? -4.009 -8.768 -0.736 1.00 71.00 100 GLY A C 1
ATOM 732 O O . GLY A 1 100 ? -2.955 -9.083 -1.288 1.00 71.00 100 GLY A O 1
ATOM 733 N N . THR A 1 101 ? -5.192 -9.168 -1.212 1.00 74.94 101 THR A N 1
ATOM 734 C CA . THR A 1 101 ? -5.316 -10.052 -2.386 1.00 74.94 101 THR A CA 1
ATOM 735 C C . THR A 1 101 ? -4.957 -9.317 -3.674 1.00 74.94 101 THR A C 1
ATOM 737 O O . THR A 1 101 ? -4.146 -9.811 -4.457 1.00 74.94 101 THR A O 1
ATOM 740 N N . GLU A 1 102 ? -5.508 -8.122 -3.884 1.00 85.69 102 GLU A N 1
ATOM 741 C CA . GLU A 1 102 ? -5.234 -7.276 -5.046 1.00 85.69 102 GLU A CA 1
ATOM 742 C C . GLU A 1 102 ? -3.772 -6.825 -5.063 1.00 85.69 102 GLU A C 1
ATOM 744 O O . GLU A 1 102 ? -3.148 -6.831 -6.122 1.00 85.69 102 GLU A O 1
ATOM 749 N N . THR A 1 103 ? -3.198 -6.513 -3.895 1.00 87.19 103 THR A N 1
ATOM 750 C CA . THR A 1 103 ? -1.778 -6.144 -3.762 1.00 87.19 103 THR A CA 1
ATOM 751 C C . THR A 1 103 ? -0.875 -7.281 -4.206 1.00 87.19 10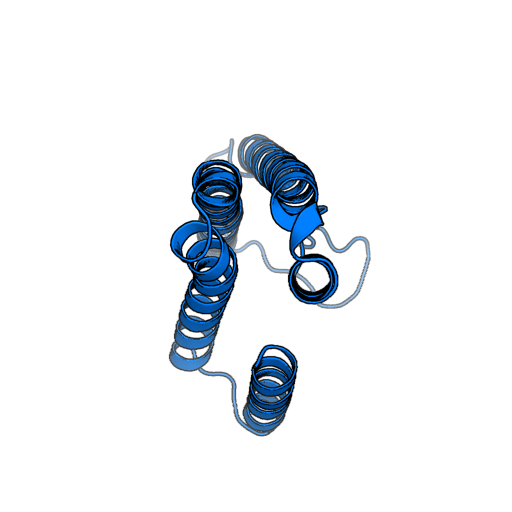3 THR A C 1
ATOM 753 O O . THR A 1 103 ? 0.050 -7.083 -4.994 1.00 87.19 103 THR A O 1
ATOM 756 N N . ILE A 1 104 ? -1.168 -8.504 -3.768 1.00 85.75 104 ILE A N 1
ATOM 757 C CA . ILE A 1 104 ? -0.376 -9.666 -4.168 1.00 85.75 104 ILE A CA 1
ATOM 758 C C . ILE A 1 104 ? -0.579 -9.995 -5.638 1.00 85.75 104 ILE A C 1
ATOM 760 O O . ILE A 1 104 ? 0.399 -10.300 -6.316 1.00 85.75 104 ILE A O 1
ATOM 764 N N . ALA A 1 105 ? -1.805 -9.904 -6.153 1.00 88.81 105 ALA A N 1
ATOM 765 C CA . ALA A 1 105 ? -2.061 -10.084 -7.576 1.00 88.81 105 ALA A CA 1
ATOM 766 C C . ALA A 1 105 ? -1.267 -9.068 -8.414 1.00 88.81 105 ALA A C 1
ATOM 768 O O . ALA A 1 105 ? -0.628 -9.457 -9.391 1.00 88.81 105 ALA A O 1
ATOM 769 N N . ALA A 1 106 ? -1.226 -7.798 -7.995 1.00 91.75 106 ALA A N 1
ATOM 770 C CA . ALA A 1 106 ? -0.424 -6.763 -8.639 1.00 91.75 106 ALA A CA 1
ATOM 771 C C . ALA A 1 106 ? 1.076 -7.084 -8.579 1.00 91.75 106 ALA A C 1
ATOM 773 O O . ALA A 1 106 ? 1.756 -6.984 -9.596 1.00 91.75 106 ALA A O 1
ATOM 774 N N . PHE A 1 107 ? 1.597 -7.538 -7.436 1.00 92.12 107 PHE A N 1
ATOM 775 C CA . PHE A 1 107 ? 3.011 -7.914 -7.304 1.00 92.12 107 PHE A CA 1
ATOM 776 C C . PHE A 1 107 ? 3.383 -9.135 -8.140 1.00 92.12 107 PHE A C 1
ATOM 778 O O . PHE A 1 107 ? 4.429 -9.151 -8.786 1.00 92.12 107 PHE A O 1
ATOM 785 N N . VAL A 1 108 ? 2.522 -10.153 -8.169 1.00 91.56 108 VAL A N 1
ATOM 786 C CA . VAL A 1 108 ? 2.702 -11.311 -9.048 1.00 91.56 108 VAL A CA 1
ATOM 787 C C . VAL A 1 108 ? 2.708 -10.856 -10.506 1.00 91.56 108 VAL A C 1
ATOM 789 O O . VAL A 1 108 ? 3.585 -11.273 -11.257 1.00 91.56 108 VAL A O 1
ATOM 792 N N . LEU A 1 109 ? 1.799 -9.959 -10.898 1.00 93.12 109 LEU A N 1
ATOM 793 C CA . LEU A 1 109 ? 1.748 -9.420 -12.256 1.00 93.12 109 LEU A CA 1
ATOM 794 C C . LEU A 1 109 ? 3.007 -8.616 -12.608 1.00 93.12 109 LEU A C 1
ATOM 796 O O . LEU A 1 109 ? 3.550 -8.812 -13.689 1.00 93.12 109 LEU A O 1
ATOM 800 N N . MET A 1 110 ? 3.514 -7.785 -11.692 1.00 94.00 110 MET A N 1
ATOM 801 C CA . MET A 1 110 ? 4.787 -7.069 -11.854 1.00 94.00 110 MET A CA 1
ATOM 802 C C . MET A 1 110 ? 5.954 -8.037 -12.079 1.00 94.00 110 MET A C 1
ATOM 804 O O . MET A 1 110 ? 6.810 -7.787 -12.920 1.00 94.00 110 MET A O 1
ATOM 808 N N . CYS A 1 111 ? 5.985 -9.162 -11.359 1.00 92.06 111 CYS A N 1
ATOM 809 C CA . CYS A 1 111 ? 7.021 -10.180 -11.535 1.00 92.06 111 CYS A CA 1
ATOM 810 C C . CYS A 1 111 ? 6.879 -10.993 -12.827 1.00 92.06 111 CYS A C 1
ATOM 812 O O . CYS A 1 111 ? 7.894 -11.405 -13.382 1.00 92.06 111 CYS A O 1
ATOM 814 N N . LEU A 1 112 ? 5.656 -11.252 -13.294 1.00 93.19 112 LEU A N 1
ATOM 815 C CA . LEU A 1 112 ? 5.412 -11.988 -14.539 1.00 93.19 112 LEU A CA 1
ATOM 816 C C . LEU A 1 112 ? 5.585 -11.109 -15.787 1.00 93.19 112 LEU A C 1
ATOM 818 O O . LEU A 1 112 ? 5.955 -11.625 -16.838 1.00 93.19 112 LEU A O 1
ATOM 822 N N . LEU A 1 113 ? 5.319 -9.805 -15.674 1.00 93.88 113 LEU A N 1
ATOM 823 C CA . LEU A 1 113 ? 5.364 -8.823 -16.759 1.00 93.88 113 LEU A CA 1
ATOM 824 C C . LEU A 1 113 ? 6.242 -7.617 -16.358 1.00 93.88 113 LEU A C 1
ATOM 826 O O . LEU A 1 113 ? 5.716 -6.515 -16.175 1.00 93.88 113 LEU A O 1
ATOM 830 N N . PRO A 1 114 ? 7.569 -7.795 -16.213 1.00 92.44 114 PRO A N 1
ATOM 831 C CA . PRO A 1 114 ? 8.461 -6.742 -15.722 1.00 92.44 114 PRO A CA 1
ATOM 832 C C . PRO A 1 114 ? 8.471 -5.493 -16.617 1.00 92.44 114 PRO A C 1
ATOM 834 O O . PRO A 1 114 ? 8.497 -4.382 -16.096 1.00 92.44 114 PRO A O 1
ATOM 837 N N . ASP A 1 115 ? 8.333 -5.655 -17.938 1.00 94.50 115 ASP A N 1
ATOM 838 C CA . ASP A 1 115 ? 8.263 -4.537 -18.897 1.00 94.50 115 ASP A CA 1
ATOM 839 C C . ASP A 1 115 ? 7.010 -3.660 -18.706 1.00 94.50 115 ASP A C 1
ATOM 841 O O . ASP A 1 115 ? 6.969 -2.504 -19.122 1.00 94.50 115 ASP A O 1
ATOM 845 N N . TRP A 1 116 ? 5.970 -4.198 -18.058 1.00 96.56 116 TRP A N 1
ATOM 846 C CA . TRP A 1 116 ? 4.727 -3.486 -17.751 1.00 96.56 116 TRP A CA 1
ATOM 847 C C . TRP A 1 116 ? 4.696 -2.918 -16.329 1.00 96.56 116 TRP A C 1
ATOM 849 O O . TRP A 1 116 ? 3.685 -2.323 -15.942 1.00 96.56 116 TRP A O 1
ATOM 859 N N . PHE A 1 117 ? 5.779 -3.060 -15.554 1.00 97.06 117 PHE A N 1
ATOM 860 C CA . PHE A 1 117 ? 5.843 -2.617 -14.159 1.00 97.06 117 PHE A CA 1
ATOM 861 C C . PHE A 1 117 ? 5.345 -1.183 -13.988 1.00 97.06 117 PHE A C 1
ATOM 863 O O . PHE A 1 117 ? 4.481 -0.940 -13.148 1.00 97.06 117 PHE A O 1
ATOM 870 N N . GLY A 1 118 ? 5.838 -0.245 -14.804 1.00 97.44 118 GLY A N 1
ATOM 871 C CA . GLY A 1 118 ? 5.479 1.166 -14.682 1.00 97.44 118 GLY A CA 1
ATOM 872 C C . GLY A 1 118 ? 3.970 1.402 -14.771 1.00 97.44 118 GLY A C 1
ATOM 873 O O . GLY A 1 118 ? 3.400 2.094 -13.929 1.00 97.44 118 GLY A O 1
ATOM 874 N N . VAL A 1 119 ? 3.299 0.772 -15.740 1.00 97.75 119 VAL A N 1
ATOM 875 C CA . VAL A 1 119 ? 1.841 0.882 -15.918 1.00 97.75 119 VAL A CA 1
ATOM 876 C C . VAL A 1 119 ? 1.103 0.281 -14.724 1.00 97.75 119 VAL A C 1
ATOM 878 O O . VAL A 1 119 ? 0.203 0.917 -14.174 1.00 97.75 119 VAL A O 1
ATOM 881 N N . ILE A 1 120 ? 1.501 -0.919 -14.292 1.00 96.75 120 ILE A N 1
ATOM 882 C CA . ILE A 1 120 ? 0.873 -1.604 -13.155 1.00 96.75 120 ILE A CA 1
ATOM 883 C C . ILE A 1 120 ? 1.036 -0.761 -11.882 1.00 96.75 120 ILE A C 1
ATOM 885 O O . ILE A 1 120 ? 0.070 -0.566 -11.144 1.00 96.75 120 ILE A O 1
ATOM 889 N N . ALA A 1 121 ? 2.229 -0.211 -11.647 1.00 97.12 121 ALA A N 1
ATOM 890 C CA . ALA A 1 121 ? 2.533 0.617 -10.489 1.00 97.12 121 ALA A CA 1
ATOM 891 C C . ALA A 1 121 ? 1.688 1.896 -10.453 1.00 97.12 121 ALA A C 1
ATOM 893 O O . ALA A 1 121 ? 1.147 2.226 -9.400 1.00 97.12 121 ALA A O 1
ATOM 894 N N . TRP A 1 122 ? 1.498 2.577 -11.587 1.00 98.06 122 TRP A N 1
ATOM 895 C CA . TRP A 1 122 ? 0.631 3.758 -11.664 1.00 98.06 122 TRP A CA 1
ATOM 896 C C . TRP A 1 122 ? -0.835 3.443 -11.379 1.00 98.06 122 TRP A C 1
ATOM 898 O O . TRP A 1 122 ? -1.481 4.150 -10.601 1.00 98.06 122 TRP A O 1
ATOM 908 N N . VAL A 1 123 ? -1.360 2.375 -11.982 1.00 96.50 123 VAL A N 1
ATOM 909 C CA . VAL A 1 123 ? -2.748 1.945 -11.763 1.00 96.50 123 VAL A CA 1
ATOM 910 C C . VAL A 1 123 ? -2.965 1.590 -10.295 1.00 96.50 123 VAL A C 1
ATOM 912 O O . VAL A 1 123 ? -3.937 2.034 -9.682 1.00 96.50 123 VAL A O 1
ATOM 915 N N . PHE A 1 124 ? -2.035 0.839 -9.705 1.00 95.38 124 PHE A N 1
ATOM 916 C CA . PHE A 1 124 ? -2.157 0.419 -8.317 1.00 95.38 124 PHE A CA 1
ATOM 917 C C . PHE A 1 124 ? -1.951 1.579 -7.333 1.00 95.38 124 PHE A C 1
ATOM 919 O O . PHE A 1 124 ? -2.678 1.691 -6.347 1.00 95.38 124 PHE A O 1
ATOM 926 N N . ALA A 1 125 ? -1.045 2.513 -7.633 1.00 96.44 125 ALA A N 1
ATOM 927 C CA . ALA A 1 125 ? -0.891 3.747 -6.869 1.00 96.44 125 ALA A CA 1
ATOM 928 C C . ALA A 1 125 ? -2.194 4.563 -6.843 1.00 96.44 125 ALA A C 1
ATOM 930 O O . ALA A 1 125 ? -2.634 4.988 -5.775 1.00 96.44 125 ALA A O 1
ATOM 931 N N . ALA A 1 126 ? -2.866 4.720 -7.988 1.00 95.81 126 ALA A N 1
ATOM 932 C CA . ALA A 1 126 ? -4.159 5.397 -8.053 1.00 95.81 126 ALA A CA 1
ATOM 933 C C . ALA A 1 126 ? -5.228 4.686 -7.200 1.00 95.81 126 ALA A C 1
ATOM 935 O O . ALA A 1 126 ? -5.956 5.344 -6.455 1.00 95.81 126 ALA A O 1
ATOM 936 N N . ALA A 1 127 ? -5.284 3.351 -7.242 1.00 93.06 127 ALA A N 1
ATOM 937 C CA . ALA A 1 127 ? -6.179 2.555 -6.399 1.00 93.06 127 ALA A CA 1
ATOM 938 C C . ALA A 1 127 ? -5.910 2.763 -4.892 1.00 93.06 127 ALA A C 1
ATOM 940 O O . ALA A 1 127 ? -6.847 2.954 -4.105 1.00 93.06 127 ALA A O 1
ATOM 941 N N . CYS A 1 128 ? -4.637 2.806 -4.488 1.00 92.81 128 CYS A N 1
ATOM 942 C CA . CYS A 1 128 ? -4.221 3.122 -3.120 1.00 92.81 128 CYS A CA 1
ATOM 943 C C . CYS A 1 128 ? -4.646 4.538 -2.695 1.00 92.81 128 CYS A C 1
ATOM 945 O O . CYS A 1 128 ? -5.153 4.721 -1.587 1.00 92.81 128 CYS A O 1
ATOM 947 N N . LEU A 1 129 ? -4.496 5.537 -3.570 1.00 93.50 129 LEU A N 1
ATOM 948 C CA . LEU A 1 129 ? -4.919 6.914 -3.289 1.00 93.50 129 LEU A CA 1
ATOM 949 C C . LEU A 1 129 ? -6.436 7.025 -3.113 1.00 93.50 129 LEU A C 1
ATOM 951 O O . LEU A 1 129 ? -6.895 7.630 -2.144 1.00 93.50 129 LEU A O 1
ATOM 955 N N . VAL A 1 130 ? -7.218 6.406 -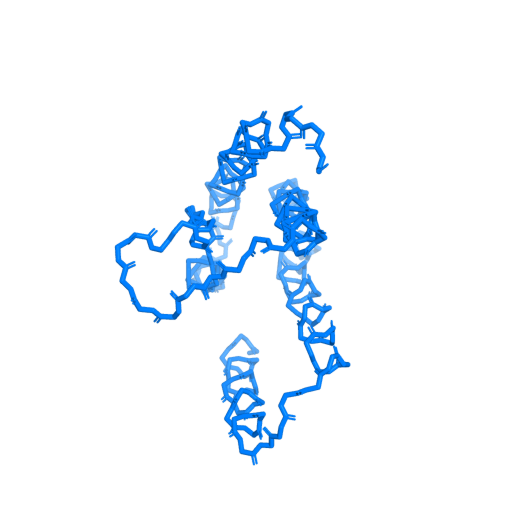4.002 1.00 91.75 130 VAL A N 1
ATOM 956 C CA . VAL A 1 130 ? -8.687 6.360 -3.888 1.00 91.75 130 VAL A CA 1
ATOM 957 C C . VAL A 1 130 ? -9.103 5.741 -2.554 1.00 91.75 130 VAL A C 1
ATOM 959 O O . VAL A 1 130 ? -9.970 6.279 -1.865 1.00 91.75 130 VAL A O 1
ATOM 962 N N . THR A 1 131 ? -8.434 4.660 -2.149 1.00 88.12 131 THR A N 1
ATOM 963 C CA . THR A 1 131 ? -8.659 3.996 -0.858 1.00 88.12 131 THR A CA 1
ATOM 964 C C . THR A 1 131 ? -8.382 4.932 0.321 1.00 88.12 131 THR A C 1
ATOM 966 O O . THR A 1 131 ? -9.221 5.081 1.212 1.00 88.12 131 THR A O 1
ATOM 969 N N . ALA A 1 132 ? -7.222 5.595 0.322 1.00 91.12 132 ALA A N 1
ATOM 970 C CA . ALA A 1 132 ? -6.830 6.511 1.390 1.00 91.12 132 ALA A CA 1
ATOM 971 C C . ALA A 1 132 ? -7.790 7.706 1.509 1.00 91.12 132 ALA A C 1
ATOM 973 O O . ALA A 1 132 ? -8.162 8.101 2.618 1.00 91.12 132 ALA A O 1
ATOM 974 N N . ILE A 1 133 ? -8.230 8.259 0.374 1.00 92.25 133 ILE A N 1
ATOM 975 C CA . ILE A 1 133 ? -9.214 9.344 0.328 1.00 92.25 133 ILE A CA 1
ATOM 976 C C . ILE A 1 133 ? -10.553 8.871 0.893 1.00 92.25 133 ILE A C 1
ATOM 978 O O . ILE A 1 133 ? -11.087 9.529 1.783 1.00 92.25 133 ILE A O 1
ATOM 982 N N . GLY A 1 134 ? -11.073 7.727 0.433 1.00 88.88 134 GLY A N 1
ATOM 983 C CA . GLY A 1 134 ? -12.338 7.171 0.924 1.00 88.88 134 GLY A CA 1
ATOM 984 C C . GLY A 1 134 ? -12.336 7.013 2.444 1.00 88.88 134 GLY A C 1
ATOM 985 O O . GLY A 1 134 ? -13.208 7.541 3.131 1.00 88.88 134 GLY A O 1
ATOM 986 N N . ARG A 1 135 ? -11.268 6.418 2.985 1.00 88.62 135 ARG A N 1
ATOM 987 C CA . ARG A 1 135 ? -11.087 6.262 4.433 1.00 88.62 135 ARG A CA 1
ATOM 988 C C . ARG A 1 135 ? -10.987 7.597 5.172 1.00 88.62 135 ARG A C 1
ATOM 990 O O . ARG A 1 135 ? -11.521 7.734 6.270 1.00 88.62 135 ARG A O 1
ATOM 997 N N . SER A 1 136 ? -10.316 8.586 4.587 1.00 91.81 136 SER A N 1
ATOM 998 C CA . SER A 1 136 ? -10.185 9.920 5.188 1.00 91.81 136 SER A CA 1
ATOM 999 C C . SER A 1 136 ? -11.527 10.658 5.232 1.00 91.81 136 SER A C 1
ATOM 1001 O O . SER A 1 136 ? -11.822 11.348 6.206 1.00 91.81 136 SER A O 1
ATOM 1003 N N . LEU A 1 137 ? -12.371 10.478 4.212 1.00 90.94 137 LEU A N 1
ATOM 1004 C CA . LEU A 1 137 ? -13.735 11.008 4.195 1.00 90.94 137 LEU A CA 1
ATOM 1005 C C . LEU A 1 137 ? -14.615 10.329 5.249 1.00 90.94 137 LEU A C 1
ATOM 1007 O O . LEU A 1 137 ? -15.378 11.010 5.936 1.00 90.94 137 LEU A O 1
ATOM 1011 N N . ASP A 1 138 ? -14.487 9.013 5.415 1.00 87.81 138 ASP A N 1
ATOM 1012 C CA . ASP A 1 138 ? -15.205 8.276 6.455 1.00 87.81 138 ASP A CA 1
ATOM 1013 C C . ASP A 1 138 ? -14.751 8.698 7.858 1.00 87.81 138 ASP A C 1
ATOM 1015 O O . ASP A 1 138 ? -15.595 8.970 8.712 1.00 87.81 138 ASP A O 1
ATOM 1019 N N . ALA A 1 139 ? -13.443 8.870 8.082 1.00 88.94 139 ALA A N 1
ATOM 1020 C CA . ALA A 1 139 ? -12.906 9.446 9.318 1.00 88.94 139 ALA A CA 1
ATOM 1021 C C . ALA A 1 139 ? -13.488 10.837 9.597 1.00 88.94 139 ALA A C 1
ATOM 1023 O O . ALA A 1 139 ? -13.935 11.106 10.710 1.00 88.94 139 ALA A O 1
ATOM 1024 N N . ALA A 1 140 ? -13.524 11.717 8.593 1.00 91.19 140 ALA A N 1
ATOM 1025 C CA . ALA A 1 140 ? -14.054 13.071 8.744 1.00 91.19 140 ALA A CA 1
ATOM 1026 C C . ALA A 1 140 ? -15.546 13.095 9.115 1.00 91.19 140 ALA A C 1
ATOM 1028 O O . ALA A 1 140 ? -16.007 14.051 9.736 1.00 91.19 140 ALA A O 1
ATOM 1029 N N . ARG A 1 141 ? -16.307 12.058 8.744 1.00 87.62 141 ARG A N 1
ATOM 1030 C CA . ARG A 1 141 ? -17.721 11.905 9.115 1.00 87.62 141 ARG A CA 1
ATOM 1031 C C . ARG A 1 141 ? -17.881 11.288 10.499 1.00 87.62 141 ARG A C 1
ATOM 1033 O O . ARG A 1 141 ? -18.647 11.804 11.302 1.00 87.62 141 ARG A O 1
ATOM 1040 N N . LEU A 1 142 ? -17.160 10.202 10.771 1.00 87.88 142 LEU A N 1
ATOM 1041 C CA . LEU A 1 142 ? -17.328 9.393 11.977 1.00 87.88 142 LEU A CA 1
ATOM 1042 C C . LEU A 1 142 ? -16.659 10.011 13.211 1.00 87.88 142 LEU A C 1
ATOM 1044 O O . LEU A 1 142 ? -17.109 9.796 14.333 1.00 87.88 142 LEU A O 1
ATOM 1048 N N . PHE A 1 143 ? -15.584 10.776 13.015 1.00 89.38 143 PHE A N 1
ATOM 1049 C CA . PHE A 1 143 ? -14.783 11.343 14.102 1.00 89.38 143 PHE A CA 1
ATOM 1050 C C . PHE A 1 143 ? -15.005 12.842 14.324 1.00 89.38 143 PHE A C 1
ATOM 1052 O O . PHE A 1 143 ? -14.252 13.460 15.078 1.00 89.38 143 PHE A O 1
ATOM 1059 N N . ARG A 1 144 ? -16.024 13.429 13.687 1.00 87.62 144 ARG A N 1
ATOM 1060 C CA . ARG A 1 144 ? -16.310 14.867 13.770 1.00 87.62 144 ARG A CA 1
ATOM 1061 C C . ARG A 1 144 ? -16.752 15.308 15.161 1.00 87.62 144 ARG A C 1
ATOM 1063 O O . ARG A 1 144 ? -16.341 16.372 15.617 1.00 87.62 144 ARG A O 1
ATOM 1070 N N . ASP A 1 145 ? -17.566 14.488 15.811 1.00 85.19 145 ASP A N 1
ATOM 1071 C CA . ASP A 1 145 ? -18.076 14.776 17.145 1.00 85.19 145 ASP A CA 1
ATOM 1072 C C . ASP A 1 145 ? -17.038 14.389 18.213 1.00 85.19 145 ASP A C 1
ATOM 1074 O O . ASP A 1 145 ? -16.245 13.455 17.988 1.00 85.19 145 ASP A O 1
ATOM 1078 N N . PRO A 1 146 ? -16.991 15.107 19.353 1.00 77.31 146 PRO A N 1
ATOM 1079 C CA . PRO A 1 146 ? -16.131 14.741 20.471 1.00 77.31 146 PRO A CA 1
ATOM 1080 C C . PRO A 1 146 ? -16.436 13.309 20.951 1.00 77.31 146 PRO A C 1
ATOM 1082 O O . PRO A 1 146 ? -17.570 12.851 20.798 1.00 77.31 146 PRO A O 1
ATOM 1085 N N . PRO A 1 147 ? -15.414 12.585 21.448 1.00 68.31 147 PRO A N 1
ATOM 1086 C CA . PRO A 1 147 ? -15.570 11.216 21.931 1.00 68.31 147 PRO A CA 1
ATOM 1087 C C . PRO A 1 147 ? -16.504 11.119 23.140 1.00 68.31 147 PRO A C 1
ATOM 1089 O O . PRO A 1 147 ? -16.561 12.092 23.928 1.00 68.31 147 PRO A O 1
#

pLDDT: mean 79.57, std 19.41, range [26.05, 98.44]

Secondary structure (DSSP, 8-state):
-HHHHHHHHHHHHHHHHTS---HHHHHHHHHHHHHHHHHHHHHHHHH-HHHHHHHHHHHHHHHHHHHHHHHHHHHHHHTT----SSSS--TT----SS-HHHHHHHHHHHHH-GGGHHHHHHHHHHHHHHHHHHHHHHHHHHTSS--

Foldseek 3Di:
DLVVVVVVVVVLVVVCVVDPNDPVSVVVNLVVVLVVLLVLLVVLCVVDVVSVVLSVLLNVLSVLLSVLLVVLVVVCVVVVVDDDPDDDDPVVCLPFPDDPVNSSVLSVCCVVCVVCNSVSSVVNSVSSVVSSVVSVVVCCVPVVDDD

Sequence (147 aa):
LILASRIADGLDGAVARAREPTDLGGYLDIVADFAFYAAIPVAFGVLDRDNALPALVLIGSFLLSGTSFLAFATIAAKRGLQTTARGRKSFFHAGGLAEGTETIAAFVLMCLLPDWFGVIAWVFAAACLVTAIGRSLDAARLFRDPP

Radius of gyration: 16.96 Å; chains: 1; bounding box: 43×38×41 Å